Protein AF-A0A920EAQ6-F1 (afdb_monomer_lite)

pLDDT: mean 93.19, std 6.65, range [67.06, 98.5]

Secondary structure (DSSP, 8-state):
-TTSTT---TTTHHHHHHHHHHHHHTT-EEEEE-SGGGHHHHHHHHHHHHHHS---EEEEE-GGGT-PPP-

Structure (mmCIF, N/CA/C/O backbone):
data_AF-A0A920EAQ6-F1
#
_entry.id   AF-A0A920EAQ6-F1
#
loop_
_atom_site.group_PDB
_atom_site.id
_atom_site.type_symbol
_atom_site.label_atom_id
_atom_site.label_alt_id
_atom_site.label_comp_id
_atom_site.label_asym_id
_atom_site.label_entity_id
_atom_site.label_seq_id
_atom_site.pdbx_PDB_ins_code
_atom_site.Cartn_x
_atom_site.Cartn_y
_atom_site.Cartn_z
_atom_site.occupancy
_atom_site.B_iso_or_equiv
_atom_site.auth_seq_id
_atom_site.auth_comp_id
_atom_site.auth_asym_id
_atom_site.auth_atom_id
_atom_site.pdbx_PDB_model_num
ATOM 1 N N . MET A 1 1 ? 7.878 4.531 -0.757 1.00 82.94 1 MET A N 1
ATOM 2 C CA . MET A 1 1 ? 8.281 3.138 -0.429 1.00 82.94 1 MET A CA 1
ATOM 3 C C . MET A 1 1 ? 9.516 2.763 -1.259 1.00 82.94 1 MET A C 1
ATOM 5 O O . MET A 1 1 ? 9.750 3.394 -2.279 1.00 82.94 1 MET A O 1
ATOM 9 N N . ARG A 1 2 ? 10.331 1.789 -0.833 1.00 87.06 2 ARG A N 1
ATOM 10 C CA . ARG A 1 2 ? 11.392 1.194 -1.672 1.00 87.06 2 ARG A CA 1
ATOM 11 C C . ARG A 1 2 ? 10.780 0.503 -2.893 1.00 87.06 2 ARG A C 1
ATOM 13 O O . ARG A 1 2 ? 9.779 -0.188 -2.729 1.00 87.06 2 ARG A O 1
ATOM 20 N N . GLY A 1 3 ? 11.369 0.676 -4.077 1.00 90.56 3 GLY A N 1
ATOM 21 C CA . GLY A 1 3 ? 10.831 0.057 -5.299 1.00 90.56 3 GLY A CA 1
ATOM 22 C C . GLY A 1 3 ? 9.546 0.704 -5.831 1.00 90.56 3 GLY A C 1
ATOM 23 O O . GLY A 1 3 ? 8.808 0.051 -6.561 1.00 90.56 3 GLY A O 1
ATOM 24 N N . ASP A 1 4 ? 9.259 1.947 -5.435 1.00 92.25 4 ASP A N 1
ATOM 25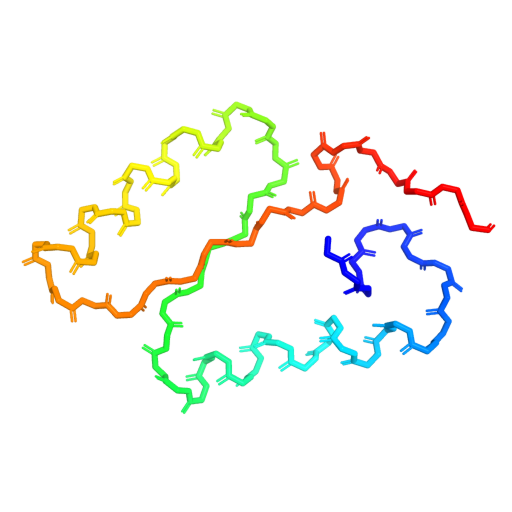 C CA . ASP A 1 4 ? 8.057 2.706 -5.812 1.00 92.25 4 ASP A CA 1
ATOM 26 C C . ASP A 1 4 ? 8.416 3.874 -6.760 1.00 92.25 4 ASP A C 1
ATOM 28 O O . ASP A 1 4 ? 9.492 3.890 -7.355 1.00 92.25 4 ASP A O 1
ATOM 32 N N . PHE A 1 5 ? 7.514 4.843 -6.935 1.00 90.62 5 PHE A N 1
ATOM 33 C CA . PHE A 1 5 ? 7.639 5.964 -7.870 1.00 90.62 5 PHE A CA 1
ATOM 34 C C . PHE A 1 5 ? 9.038 6.614 -7.918 1.00 90.62 5 PHE A C 1
ATOM 36 O O . PHE A 1 5 ? 9.504 7.214 -6.945 1.00 90.62 5 PHE A O 1
ATOM 43 N N . GLY A 1 6 ? 9.674 6.528 -9.091 1.00 90.75 6 GLY A N 1
ATOM 44 C CA . GLY A 1 6 ? 10.985 7.120 -9.364 1.00 90.75 6 GLY A CA 1
ATOM 45 C C . GLY A 1 6 ? 12.180 6.388 -8.746 1.00 90.75 6 GLY A C 1
ATOM 46 O O . GLY A 1 6 ? 13.271 6.949 -8.730 1.00 90.75 6 GLY A O 1
ATOM 47 N N . GLU A 1 7 ? 12.006 5.169 -8.226 1.00 91.19 7 GLU A N 1
ATOM 48 C CA . GLU A 1 7 ? 13.116 4.344 -7.740 1.00 91.19 7 GLU A CA 1
ATOM 49 C C . GLU A 1 7 ? 14.081 3.972 -8.879 1.00 91.19 7 GLU A C 1
ATOM 51 O O . GLU A 1 7 ? 13.678 3.404 -9.894 1.00 91.19 7 GLU A O 1
ATOM 56 N N . GLY A 1 8 ? 15.367 4.270 -8.679 1.00 90.25 8 GLY A N 1
ATOM 57 C CA . GLY A 1 8 ? 16.450 3.941 -9.610 1.00 90.25 8 GLY A CA 1
ATOM 58 C C . GLY A 1 8 ? 17.351 2.802 -9.128 1.00 90.25 8 GLY A C 1
ATOM 59 O O . GLY A 1 8 ? 18.135 2.269 -9.910 1.00 90.25 8 GLY A O 1
ATOM 60 N N . ASN A 1 9 ? 17.256 2.404 -7.855 1.00 90.81 9 ASN A N 1
ATOM 61 C CA . ASN A 1 9 ? 18.081 1.347 -7.291 1.00 90.81 9 ASN A CA 1
ATOM 62 C C . ASN A 1 9 ? 17.498 -0.045 -7.624 1.00 90.81 9 ASN A C 1
ATOM 64 O O . ASN A 1 9 ? 16.465 -0.432 -7.061 1.00 90.81 9 ASN A O 1
ATOM 68 N N . PRO A 1 10 ? 18.175 -0.859 -8.461 1.00 92.88 10 PRO A N 1
ATOM 69 C CA . PRO A 1 10 ? 17.665 -2.165 -8.875 1.00 92.88 10 PRO A CA 1
ATOM 70 C C . PRO A 1 10 ? 17.486 -3.142 -7.706 1.00 92.88 10 PRO A C 1
ATOM 72 O O . PRO A 1 10 ? 16.618 -4.008 -7.775 1.00 92.88 10 PRO A O 1
ATOM 75 N N . TRP A 1 11 ? 18.233 -2.988 -6.608 1.00 90.56 11 TRP A N 1
ATOM 76 C CA . TRP A 1 11 ? 18.086 -3.838 -5.422 1.00 90.56 11 TRP A CA 1
ATOM 77 C C . TRP A 1 11 ? 16.829 -3.531 -4.595 1.00 90.56 11 TRP A C 1
ATOM 79 O O . TRP A 1 11 ? 16.413 -4.367 -3.797 1.00 90.56 11 TRP A O 1
ATOM 89 N N . GLN A 1 12 ? 16.199 -2.366 -4.784 1.00 90.44 12 GLN A N 1
ATOM 90 C CA . GLN A 1 12 ? 14.963 -1.985 -4.084 1.00 90.44 12 GLN A CA 1
ATOM 91 C C . GLN A 1 12 ? 13.698 -2.424 -4.837 1.00 90.44 12 GLN A C 1
ATOM 93 O O . GLN A 1 12 ? 12.644 -2.614 -4.228 1.00 90.44 12 GLN A O 1
ATOM 98 N N . MET A 1 13 ? 13.801 -2.629 -6.154 1.00 92.19 13 MET A N 1
ATOM 99 C CA . MET A 1 13 ? 12.671 -2.994 -7.014 1.00 92.19 13 MET A CA 1
ATOM 100 C C . MET A 1 13 ? 11.982 -4.313 -6.624 1.00 92.19 13 MET A C 1
ATOM 102 O O . MET A 1 13 ? 10.750 -4.340 -6.641 1.00 92.19 13 MET A O 1
ATOM 106 N N . PRO A 1 14 ? 12.694 -5.399 -6.250 1.00 94.44 14 PRO A N 1
ATOM 107 C CA . PRO A 1 14 ? 12.040 -6.637 -5.829 1.00 94.44 14 PRO A CA 1
ATOM 108 C C . PRO A 1 14 ? 11.146 -6.440 -4.602 1.00 94.44 14 PRO A C 1
ATOM 110 O O . PRO A 1 14 ? 10.035 -6.951 -4.571 1.00 94.44 14 PRO A O 1
ATOM 113 N N . MET A 1 15 ? 11.587 -5.641 -3.624 1.00 90.06 15 MET A N 1
ATOM 114 C CA . MET A 1 15 ? 10.803 -5.368 -2.417 1.00 90.06 15 MET A CA 1
ATOM 115 C C . MET A 1 15 ? 9.491 -4.641 -2.742 1.00 90.06 15 MET A C 1
ATOM 117 O O . MET A 1 15 ? 8.438 -5.038 -2.250 1.00 90.06 15 MET A O 1
ATOM 121 N N . GLY A 1 16 ? 9.550 -3.609 -3.594 1.00 91.25 16 GLY A N 1
ATOM 122 C CA . GLY A 1 16 ? 8.366 -2.872 -4.047 1.00 91.25 16 GLY A CA 1
ATOM 123 C C . GLY A 1 16 ? 7.354 -3.764 -4.768 1.00 91.25 16 GLY A C 1
ATOM 124 O O . GLY A 1 16 ? 6.157 -3.681 -4.511 1.00 91.25 16 GLY A O 1
ATOM 125 N N . LYS A 1 17 ? 7.842 -4.670 -5.624 1.00 91.81 17 LYS A N 1
ATOM 126 C CA . LYS A 1 17 ? 7.004 -5.596 -6.401 1.00 91.81 17 LYS A CA 1
ATOM 127 C C . LYS A 1 17 ? 6.350 -6.685 -5.552 1.00 91.81 17 LYS A C 1
ATOM 129 O O . LYS A 1 17 ? 5.239 -7.093 -5.865 1.00 91.81 17 LYS A O 1
ATOM 134 N N . SER A 1 18 ? 7.026 -7.160 -4.508 1.00 94.38 18 SER A N 1
ATOM 135 C CA . SER A 1 18 ? 6.538 -8.290 -3.713 1.00 94.38 18 SER A CA 1
ATOM 136 C C . SER A 1 18 ? 5.509 -7.907 -2.651 1.00 94.38 18 SER A C 1
ATOM 138 O O . SER A 1 18 ? 4.783 -8.785 -2.200 1.00 94.38 18 SER A O 1
ATOM 140 N N . ILE A 1 19 ? 5.425 -6.637 -2.232 1.00 93.56 19 ILE A N 1
ATOM 141 C CA . ILE A 1 19 ? 4.580 -6.279 -1.082 1.00 93.56 19 ILE A CA 1
ATOM 142 C C . ILE A 1 19 ? 3.092 -6.520 -1.346 1.00 93.56 19 ILE A C 1
ATOM 144 O O . ILE A 1 19 ? 2.442 -7.150 -0.524 1.00 93.56 19 ILE A O 1
ATOM 148 N N . VAL A 1 20 ? 2.564 -6.064 -2.487 1.00 93.19 20 VAL A N 1
ATOM 149 C CA . VAL A 1 20 ? 1.129 -6.164 -2.794 1.00 93.19 20 VAL A CA 1
ATOM 150 C C . VAL A 1 20 ? 0.705 -7.631 -2.919 1.00 93.19 20 VAL A C 1
ATOM 152 O O . VAL A 1 20 ? -0.198 -8.016 -2.185 1.00 93.19 20 VAL A O 1
ATOM 155 N N . PRO A 1 21 ? 1.405 -8.486 -3.697 1.00 95.56 21 PRO A N 1
ATOM 156 C CA . PRO A 1 21 ? 1.076 -9.911 -3.755 1.00 95.56 21 PRO A CA 1
ATOM 157 C C . PRO A 1 21 ? 1.111 -10.617 -2.395 1.00 95.56 21 PRO A C 1
ATOM 159 O O . PRO A 1 21 ? 0.303 -11.502 -2.140 1.00 95.56 21 PRO A O 1
ATOM 162 N N . VAL A 1 22 ? 2.049 -10.250 -1.514 1.00 96.44 22 VAL A N 1
ATOM 163 C CA . VAL A 1 22 ? 2.142 -10.848 -0.172 1.00 96.44 22 VAL A CA 1
ATOM 164 C C . VAL A 1 22 ? 0.994 -10.383 0.722 1.00 96.44 22 VAL A C 1
ATOM 166 O O . VAL A 1 22 ? 0.432 -11.200 1.440 1.00 96.44 22 VAL A O 1
ATOM 169 N N . LEU A 1 23 ? 0.630 -9.098 0.676 1.00 96.56 23 LEU A N 1
ATOM 170 C CA . LEU A 1 23 ? -0.503 -8.567 1.438 1.00 96.56 23 LEU A CA 1
ATOM 171 C C . LEU A 1 23 ? -1.821 -9.206 0.990 1.00 96.56 23 LEU A C 1
ATOM 173 O O . LEU A 1 23 ? -2.588 -9.653 1.836 1.00 96.56 23 LEU A O 1
ATOM 177 N N . GLU A 1 24 ? -2.037 -9.316 -0.322 1.00 95.25 24 GLU A N 1
ATOM 178 C CA . GLU A 1 24 ? -3.205 -9.989 -0.898 1.00 95.25 24 GLU A CA 1
ATOM 179 C C . GLU A 1 24 ? -3.269 -11.463 -0.481 1.00 95.25 24 GLU A C 1
ATOM 181 O O . GLU A 1 24 ? -4.320 -11.937 -0.068 1.00 95.25 24 GLU A O 1
ATOM 186 N N . ALA A 1 25 ? -2.142 -12.182 -0.509 1.00 97.81 25 ALA A N 1
ATOM 187 C CA . ALA A 1 25 ? -2.080 -13.576 -0.065 1.00 97.81 25 ALA A CA 1
ATOM 188 C C . ALA A 1 25 ? -2.339 -13.764 1.443 1.00 97.81 25 ALA A C 1
ATOM 190 O O . ALA A 1 25 ? -2.604 -14.882 1.881 1.00 97.81 25 ALA A O 1
ATOM 191 N N . CYS A 1 26 ? -2.228 -12.698 2.238 1.00 97.75 26 CYS A N 1
ATOM 192 C CA . CYS A 1 26 ? -2.522 -12.689 3.669 1.00 97.75 26 CYS A CA 1
ATOM 193 C C . CYS A 1 26 ? -3.902 -12.093 3.992 1.00 97.75 26 CYS A C 1
ATOM 195 O O . CYS A 1 26 ? -4.153 -11.803 5.161 1.00 97.75 26 CYS A O 1
ATOM 197 N N . ASP A 1 27 ? -4.753 -11.869 2.983 1.00 96.81 27 ASP A N 1
ATOM 198 C CA . ASP A 1 27 ? -6.062 -11.219 3.120 1.00 96.81 27 ASP A CA 1
ATOM 199 C C . ASP A 1 27 ? -5.980 -9.838 3.805 1.00 96.81 27 ASP A C 1
ATOM 201 O O . ASP A 1 27 ? -6.891 -9.401 4.506 1.00 96.81 27 ASP A O 1
ATOM 205 N N . VAL A 1 28 ? -4.867 -9.121 3.611 1.00 98.19 28 VAL A N 1
ATOM 206 C CA . VAL A 1 28 ? -4.682 -7.768 4.146 1.00 98.19 28 VAL A CA 1
ATOM 207 C C . VAL A 1 28 ? -5.217 -6.755 3.145 1.00 98.19 28 VAL A C 1
ATOM 209 O O . VAL A 1 28 ? -4.753 -6.669 2.007 1.00 98.19 28 VAL A O 1
ATOM 212 N N . ILE A 1 29 ? -6.150 -5.921 3.593 1.00 97.38 29 ILE A N 1
ATOM 213 C CA . ILE A 1 29 ? -6.727 -4.859 2.774 1.00 97.38 29 ILE A CA 1
ATOM 214 C C . ILE A 1 29 ? -5.654 -3.813 2.476 1.00 97.38 29 ILE A C 1
ATOM 216 O O . ILE A 1 29 ? -5.039 -3.255 3.384 1.00 97.38 29 ILE A O 1
ATOM 220 N N . TYR A 1 30 ? -5.444 -3.518 1.197 1.00 96.88 30 TYR A N 1
ATOM 221 C CA . TYR A 1 30 ? -4.391 -2.620 0.735 1.00 96.88 30 TYR A CA 1
ATOM 222 C C . TYR A 1 30 ? -4.953 -1.300 0.195 1.00 96.88 30 TYR A C 1
ATOM 224 O O . TYR A 1 30 ? -5.771 -1.286 -0.725 1.00 96.88 30 TYR A O 1
ATOM 232 N N . HIS A 1 31 ? -4.440 -0.176 0.702 1.00 97.06 31 HIS A N 1
ATOM 233 C CA . HIS A 1 31 ? -4.701 1.159 0.163 1.00 97.06 31 HIS A CA 1
ATOM 234 C C . HIS A 1 31 ? -3.397 1.856 -0.215 1.00 97.06 31 HIS A C 1
ATOM 236 O O . HIS A 1 31 ? -2.509 2.009 0.621 1.00 97.06 31 HIS A O 1
ATOM 242 N N . LYS A 1 32 ? -3.288 2.341 -1.455 1.00 95.31 32 LYS A N 1
ATOM 243 C CA . LYS A 1 32 ? -2.175 3.189 -1.899 1.00 95.31 32 LYS A CA 1
ATOM 244 C C . LYS A 1 32 ? -2.604 4.649 -1.930 1.00 95.31 32 LYS A C 1
ATOM 246 O O . LYS A 1 32 ? -3.590 4.980 -2.576 1.00 95.31 32 LYS A O 1
ATOM 251 N N . VAL A 1 33 ? -1.820 5.516 -1.297 1.00 96.62 33 VAL A N 1
ATOM 252 C CA . VAL A 1 33 ? -2.024 6.967 -1.313 1.00 96.62 33 VAL A CA 1
ATOM 253 C C . VAL A 1 33 ? -0.911 7.618 -2.121 1.00 96.62 33 VAL A C 1
ATOM 255 O O . VAL A 1 33 ? 0.273 7.443 -1.818 1.00 96.62 33 VAL A O 1
ATOM 258 N N . GLU A 1 34 ? -1.287 8.361 -3.159 1.00 94.50 34 GLU A N 1
ATOM 259 C CA . GLU A 1 34 ? -0.349 9.047 -4.055 1.00 94.50 34 GLU A CA 1
ATOM 260 C C . GLU A 1 34 ? -0.407 10.573 -3.957 1.00 94.50 34 GLU A C 1
ATOM 262 O O . GLU A 1 34 ? 0.581 11.223 -4.305 1.00 94.50 34 GLU A O 1
ATOM 267 N N . GLU A 1 35 ? -1.509 11.133 -3.446 1.00 94.12 35 GLU A N 1
ATOM 268 C CA . GLU A 1 35 ? -1.709 12.574 -3.273 1.00 94.12 35 GLU A CA 1
ATOM 269 C C . GLU A 1 35 ? -1.816 12.972 -1.788 1.00 94.12 35 GLU A C 1
ATOM 271 O O . GLU A 1 35 ? -2.496 12.290 -1.015 1.00 94.12 35 GLU A O 1
ATOM 276 N N . PRO A 1 36 ? -1.156 14.065 -1.345 1.00 94.31 36 PRO A N 1
ATOM 277 C CA . PRO A 1 36 ? -1.168 14.460 0.066 1.00 94.31 36 PRO A CA 1
ATOM 278 C C . PRO A 1 36 ? -2.566 14.745 0.630 1.00 94.31 36 PRO A C 1
ATOM 280 O O . PRO A 1 36 ? -2.803 14.506 1.814 1.00 94.31 36 PRO A O 1
ATOM 283 N N . SER A 1 37 ? -3.493 15.224 -0.205 1.00 95.69 37 SER A N 1
ATOM 284 C CA . SER A 1 37 ? -4.892 15.486 0.160 1.00 95.69 37 SER A CA 1
ATOM 285 C C . SER A 1 37 ? -5.651 14.232 0.597 1.00 95.69 37 SER A C 1
ATOM 287 O O . SER A 1 37 ? -6.556 14.334 1.423 1.00 95.69 37 SER A O 1
ATOM 289 N N . ASP A 1 38 ? -5.252 13.056 0.113 1.00 96.88 38 ASP A N 1
ATOM 290 C CA . ASP A 1 38 ? -5.969 11.799 0.348 1.00 96.88 38 ASP A CA 1
ATOM 291 C C . ASP A 1 38 ? -5.464 11.043 1.582 1.00 96.88 38 ASP A C 1
ATOM 293 O O . ASP A 1 38 ? -6.050 10.039 1.994 1.00 96.88 38 ASP A O 1
ATOM 297 N N . VAL A 1 39 ? -4.373 11.508 2.201 1.00 96.75 39 VAL A N 1
ATOM 298 C CA . VAL A 1 39 ? -3.757 10.828 3.349 1.00 96.75 39 VAL A CA 1
ATOM 299 C C . VAL A 1 39 ? -4.732 10.763 4.520 1.00 96.75 39 VAL A C 1
ATOM 301 O O . VAL A 1 39 ? -4.940 9.693 5.091 1.00 96.75 39 VAL A O 1
ATOM 304 N N . LEU A 1 40 ? -5.350 11.893 4.873 1.00 97.94 40 LEU A N 1
ATOM 305 C CA . LEU A 1 40 ? -6.218 11.969 6.047 1.00 97.94 40 LEU A CA 1
ATOM 306 C C . LEU A 1 40 ? -7.467 11.094 5.880 1.00 97.94 40 LEU A C 1
ATOM 308 O O . LEU A 1 40 ? -7.805 10.328 6.784 1.00 97.94 40 LEU A O 1
ATOM 312 N N . SER A 1 41 ? -8.136 11.187 4.729 1.00 98.06 41 SER A N 1
ATOM 313 C CA . SER A 1 41 ? -9.352 10.421 4.437 1.00 98.06 41 SER A CA 1
ATOM 314 C C . SER A 1 41 ? -9.067 8.919 4.401 1.00 98.06 41 SER A C 1
ATOM 316 O O . SER A 1 41 ? -9.781 8.149 5.046 1.00 98.06 41 SER A O 1
ATOM 318 N N . THR A 1 42 ? -7.983 8.505 3.739 1.00 98.38 42 THR A N 1
ATOM 319 C CA . THR A 1 42 ? -7.608 7.089 3.619 1.00 98.38 42 THR A CA 1
ATO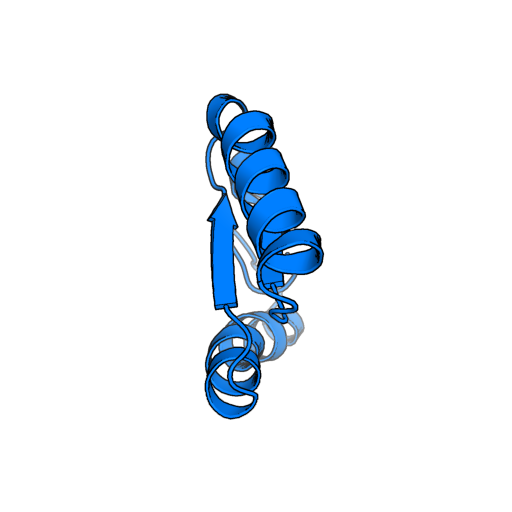M 320 C C . THR A 1 42 ? -7.220 6.483 4.965 1.00 98.38 42 THR A C 1
ATOM 322 O O . THR A 1 42 ? -7.693 5.405 5.315 1.00 98.38 42 THR A O 1
ATOM 325 N N . VAL A 1 43 ? -6.390 7.173 5.757 1.00 98.12 43 VAL A N 1
ATOM 326 C CA . VAL A 1 43 ? -5.974 6.675 7.079 1.00 98.12 43 VAL A CA 1
ATOM 327 C C . VAL A 1 43 ? -7.162 6.612 8.039 1.00 98.12 43 VAL A C 1
ATOM 329 O O . VAL A 1 43 ? -7.283 5.649 8.791 1.00 98.12 43 VAL A O 1
ATOM 332 N N . THR A 1 44 ? -8.074 7.586 7.987 1.00 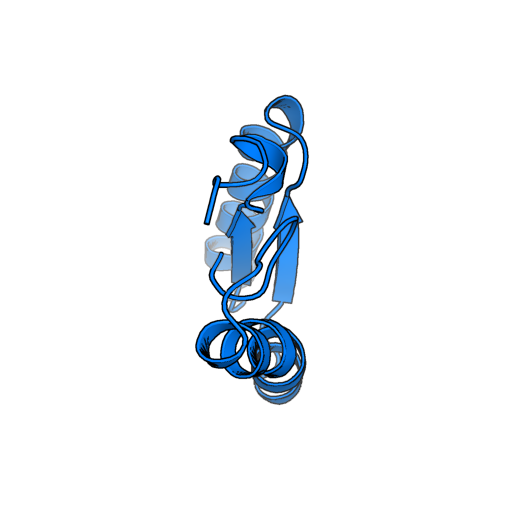98.50 44 THR A N 1
ATOM 333 C CA . THR A 1 44 ? -9.299 7.561 8.801 1.00 98.50 44 THR A CA 1
ATOM 334 C C . THR A 1 44 ? -10.161 6.344 8.462 1.00 98.50 44 THR A C 1
ATOM 336 O O . THR A 1 44 ? -10.567 5.619 9.368 1.00 98.50 44 THR A O 1
ATOM 339 N N . ALA A 1 45 ? -10.383 6.067 7.171 1.00 98.44 45 ALA A N 1
ATOM 340 C CA . ALA A 1 45 ? -11.119 4.881 6.736 1.00 98.44 45 ALA A CA 1
ATOM 341 C C . ALA A 1 45 ? -10.424 3.580 7.173 1.00 98.44 45 ALA A C 1
ATOM 343 O O . ALA A 1 45 ? -11.079 2.690 7.711 1.00 98.44 45 ALA A O 1
ATOM 344 N N . ALA A 1 46 ? -9.098 3.498 7.028 1.00 98.44 46 ALA A N 1
ATOM 345 C CA . ALA A 1 46 ? -8.320 2.340 7.460 1.00 98.44 46 ALA A CA 1
ATOM 346 C C . ALA A 1 46 ? -8.453 2.082 8.970 1.00 98.44 46 ALA A C 1
ATOM 348 O O . ALA A 1 46 ? -8.672 0.946 9.377 1.00 98.44 46 ALA A O 1
ATOM 349 N N . ILE A 1 47 ? -8.405 3.131 9.801 1.00 98.50 47 ILE A N 1
ATOM 350 C CA . ILE A 1 47 ? -8.628 3.027 11.252 1.00 98.50 47 ILE A CA 1
ATOM 351 C C . ILE A 1 47 ? -10.034 2.490 11.539 1.00 98.50 47 ILE A C 1
ATOM 353 O O . ILE A 1 47 ? -10.187 1.576 12.347 1.00 98.50 47 ILE A O 1
ATOM 357 N N . THR A 1 48 ? -11.063 3.017 10.872 1.00 98.50 48 THR A N 1
ATOM 358 C CA . THR A 1 48 ? -12.432 2.501 11.005 1.00 98.50 48 THR A CA 1
ATOM 359 C C . THR A 1 48 ? -12.496 1.013 10.663 1.00 98.50 48 THR A C 1
ATOM 361 O O . THR A 1 48 ? -13.017 0.239 11.459 1.00 98.50 48 THR A O 1
ATOM 364 N N . MET A 1 49 ? -11.917 0.591 9.541 1.00 98.31 49 MET A N 1
ATOM 365 C CA . MET A 1 49 ? -11.911 -0.813 9.115 1.00 98.31 49 MET A CA 1
ATOM 366 C C . MET A 1 49 ? -11.174 -1.712 10.117 1.00 98.31 49 MET A C 1
ATOM 368 O O . MET A 1 49 ? -11.686 -2.763 10.497 1.00 98.31 49 MET A O 1
ATOM 372 N N . SER A 1 50 ? -10.027 -1.266 10.630 1.00 98.12 50 SER A N 1
ATOM 373 C CA . SER A 1 50 ? -9.261 -2.019 11.622 1.00 98.12 50 SER A CA 1
ATOM 374 C C . SER A 1 50 ? -9.985 -2.171 12.957 1.00 98.12 50 SER A C 1
ATOM 376 O O . SER A 1 50 ? -10.019 -3.265 13.506 1.00 98.12 50 SER A O 1
ATOM 378 N N . PHE A 1 51 ? -10.592 -1.109 13.494 1.00 98.19 51 PHE A 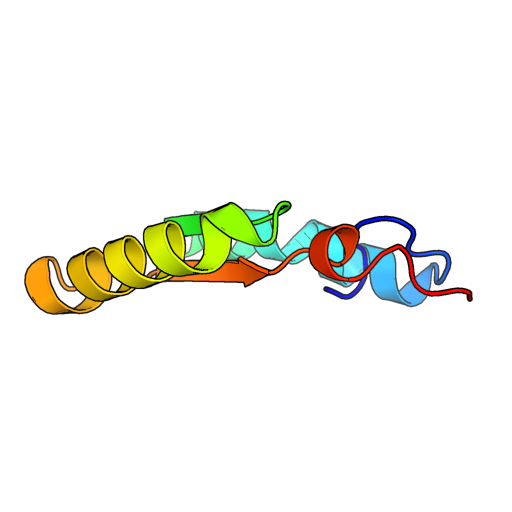N 1
ATOM 379 C CA . PHE A 1 51 ? -11.175 -1.154 14.842 1.00 98.19 51 PHE A CA 1
ATOM 380 C C . PHE A 1 51 ? -12.657 -1.531 14.884 1.00 98.19 51 PHE A C 1
ATOM 382 O O . PHE A 1 51 ? -13.108 -2.073 15.889 1.00 98.19 51 PHE A O 1
ATOM 389 N N . GLN A 1 52 ? -13.425 -1.242 13.832 1.00 98.31 52 GLN A N 1
ATOM 390 C CA . GLN A 1 52 ? -14.858 -1.558 13.790 1.00 98.31 52 GLN A CA 1
ATOM 391 C C . GLN A 1 52 ? -15.135 -2.898 13.107 1.00 98.31 52 GLN A C 1
ATOM 393 O O . GLN A 1 52 ? -16.065 -3.591 13.512 1.00 98.31 52 GLN A O 1
ATOM 398 N N . CYS A 1 53 ? -14.326 -3.277 12.111 1.00 97.75 53 CYS A N 1
ATOM 399 C CA . CYS A 1 53 ? -14.500 -4.529 11.369 1.00 97.75 53 CYS A CA 1
ATOM 400 C C . CYS A 1 53 ? -13.466 -5.602 11.739 1.00 97.75 53 CYS A C 1
ATOM 402 O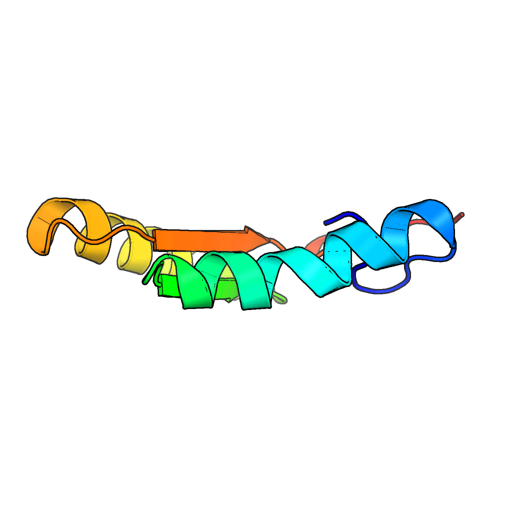 O . CYS A 1 53 ? -13.591 -6.731 11.280 1.00 97.75 53 CYS A O 1
ATOM 404 N N . ASN A 1 54 ? -12.483 -5.278 12.591 1.00 97.06 54 ASN A N 1
ATOM 405 C CA . ASN A 1 54 ? -11.396 -6.179 12.990 1.00 97.06 54 ASN A CA 1
ATOM 406 C C . ASN A 1 54 ? -10.571 -6.704 11.797 1.00 97.06 54 ASN A C 1
ATOM 408 O O . ASN A 1 54 ? -10.078 -7.831 11.816 1.00 97.06 54 ASN A O 1
ATOM 412 N N . GLU A 1 55 ? -10.438 -5.875 10.759 1.00 97.94 55 GLU A N 1
ATOM 413 C CA . GLU A 1 55 ? -9.711 -6.203 9.534 1.00 97.94 55 GLU A CA 1
ATOM 414 C C . GLU A 1 55 ? -8.236 -5.799 9.610 1.00 97.94 55 GLU A C 1
ATOM 416 O O . GLU A 1 55 ? -7.866 -4.761 10.176 1.00 97.94 55 GLU A O 1
ATOM 421 N N . SER A 1 56 ? -7.380 -6.585 8.958 1.00 97.81 56 SER A N 1
ATOM 422 C CA . SER A 1 56 ? -5.987 -6.198 8.737 1.00 97.81 56 SER A CA 1
ATOM 423 C C . SER A 1 56 ? -5.909 -5.234 7.559 1.00 97.81 56 SER A C 1
ATOM 425 O O . SER A 1 56 ? -6.262 -5.590 6.438 1.00 97.81 56 SER A O 1
ATOM 427 N N . VAL A 1 57 ? -5.428 -4.011 7.798 1.00 98.19 57 VAL A N 1
ATOM 428 C CA . VAL A 1 57 ? -5.361 -2.960 6.772 1.00 98.19 57 VAL A CA 1
ATOM 429 C C . VAL A 1 57 ? -3.947 -2.402 6.666 1.00 98.19 57 VAL A C 1
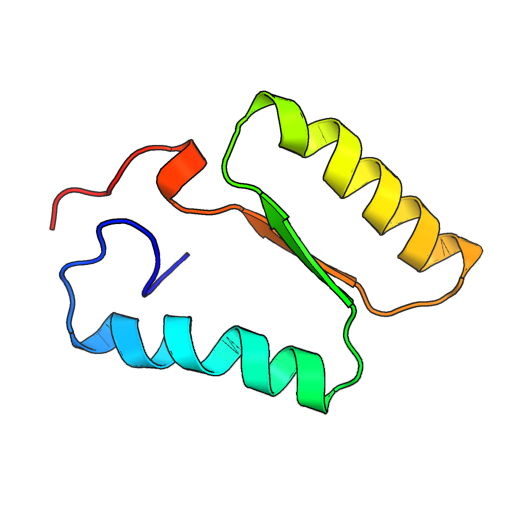ATOM 431 O O . VAL A 1 57 ? -3.317 -2.050 7.663 1.00 98.19 57 VAL A O 1
ATOM 434 N N . PHE A 1 58 ? -3.453 -2.281 5.438 1.00 97.75 58 PHE A N 1
ATOM 435 C CA . PHE A 1 58 ? -2.167 -1.695 5.099 1.00 97.75 58 PHE A CA 1
ATOM 436 C C . PHE A 1 58 ? -2.360 -0.443 4.243 1.00 97.75 58 PHE A C 1
ATOM 438 O O . PHE A 1 58 ? -2.862 -0.506 3.120 1.00 97.75 58 PHE A O 1
ATOM 445 N N . VAL A 1 59 ? -1.897 0.701 4.749 1.00 97.12 59 VAL A N 1
ATOM 446 C CA . VAL A 1 59 ? -1.889 1.967 4.005 1.00 97.12 59 VAL A CA 1
ATOM 447 C C . VAL A 1 59 ? -0.473 2.270 3.522 1.00 97.12 59 VAL A C 1
ATOM 449 O O . VAL A 1 59 ? 0.427 2.564 4.309 1.00 97.12 59 VAL A O 1
ATOM 452 N N . LEU A 1 60 ? -0.271 2.223 2.207 1.00 95.00 60 LEU A N 1
ATOM 453 C CA . LEU A 1 60 ? 0.976 2.580 1.551 1.00 95.00 60 LEU A CA 1
ATOM 454 C C . LEU A 1 60 ? 0.999 4.062 1.195 1.00 95.00 60 LEU A C 1
ATOM 456 O O . LEU A 1 60 ? 0.315 4.505 0.275 1.00 95.00 60 LEU A O 1
ATOM 460 N N . LEU A 1 61 ? 1.872 4.812 1.859 1.00 94.38 61 LEU A N 1
ATOM 461 C CA . LEU A 1 61 ? 2.202 6.177 1.463 1.00 94.38 61 LEU A CA 1
ATOM 462 C C . LEU A 1 61 ? 3.253 6.138 0.345 1.00 94.38 61 LEU A C 1
ATOM 464 O O . LEU A 1 61 ? 4.416 5.771 0.565 1.00 94.38 61 LEU A O 1
ATOM 468 N N . SER A 1 62 ? 2.833 6.464 -0.878 1.00 93.00 62 SER A N 1
ATOM 469 C CA . SER A 1 62 ? 3.704 6.393 -2.049 1.00 93.00 62 SER A CA 1
ATOM 470 C C . SER A 1 62 ? 4.820 7.435 -1.995 1.00 93.00 62 SER A C 1
ATOM 472 O O . SER A 1 62 ? 4.641 8.541 -1.493 1.00 93.00 62 SER A O 1
ATOM 474 N N . GLN A 1 63 ? 5.971 7.119 -2.597 1.00 90.44 63 GLN A N 1
ATOM 475 C CA . GLN A 1 63 ? 7.043 8.094 -2.821 1.00 90.44 63 GLN A CA 1
ATOM 476 C C . GLN A 1 63 ? 6.561 9.300 -3.644 1.00 90.44 63 GLN A C 1
ATOM 478 O O . GLN A 1 63 ? 7.081 10.400 -3.476 1.00 90.44 63 GLN A O 1
ATOM 483 N N . LYS A 1 64 ? 5.533 9.122 -4.483 1.00 91.12 64 LYS A N 1
ATOM 484 C CA . LYS A 1 64 ? 4.928 10.197 -5.278 1.00 91.12 64 LYS A CA 1
ATOM 485 C C . LYS A 1 64 ? 4.417 11.364 -4.417 1.00 91.12 64 LYS A C 1
ATOM 487 O O . LYS A 1 64 ? 4.564 12.504 -4.843 1.00 91.12 64 LYS A O 1
ATOM 492 N N . LEU A 1 65 ? 3.971 11.101 -3.181 1.00 90.75 65 LEU A N 1
ATOM 493 C CA . LEU A 1 65 ? 3.556 12.120 -2.200 1.00 90.75 65 LEU A CA 1
ATOM 494 C C . LEU A 1 65 ? 4.659 13.129 -1.867 1.00 90.75 65 LEU A C 1
ATOM 496 O O . LEU A 1 65 ? 4.388 14.296 -1.607 1.00 90.75 65 LEU A O 1
ATOM 500 N N . LEU A 1 66 ? 5.902 12.647 -1.827 1.00 83.50 66 LEU A N 1
ATOM 501 C CA . LEU A 1 66 ? 7.084 13.416 -1.436 1.00 83.50 66 LEU A CA 1
ATOM 502 C C . LEU A 1 66 ? 7.899 13.876 -2.655 1.00 83.50 66 LEU A C 1
ATOM 504 O O . LEU A 1 66 ? 8.847 14.645 -2.508 1.00 83.50 66 LEU A O 1
ATOM 508 N N . GLY A 1 67 ? 7.553 13.386 -3.848 1.00 80.69 67 GLY A N 1
ATOM 509 C CA . GLY A 1 67 ? 8.369 13.471 -5.054 1.00 80.69 67 GLY A CA 1
ATOM 510 C C . GLY A 1 67 ? 9.387 12.331 -5.167 1.00 80.69 67 GLY A C 1
ATOM 511 O O . GLY A 1 67 ? 9.816 11.732 -4.177 1.00 80.69 67 GLY A O 1
ATOM 512 N N . ALA A 1 68 ? 9.786 12.018 -6.403 1.00 75.56 68 ALA A N 1
ATOM 513 C CA . ALA A 1 68 ? 10.797 10.998 -6.669 1.00 75.56 68 ALA A CA 1
ATOM 514 C C . ALA A 1 68 ? 12.118 11.359 -5.978 1.00 75.56 68 ALA A C 1
ATOM 516 O O . ALA A 1 68 ? 12.641 12.468 -6.128 1.00 75.56 68 ALA A O 1
ATOM 517 N N . LYS A 1 69 ? 12.670 10.409 -5.221 1.00 71.06 69 LYS A N 1
ATOM 518 C CA . LYS A 1 69 ? 13.992 10.580 -4.626 1.00 71.06 69 LYS A CA 1
ATOM 519 C C . LYS A 1 69 ? 15.034 10.552 -5.747 1.00 71.06 69 LYS A C 1
ATOM 521 O O . LYS A 1 69 ? 14.959 9.721 -6.645 1.00 71.06 69 LYS A O 1
ATOM 526 N N . LYS A 1 70 ? 15.998 11.472 -5.701 1.00 71.38 70 LYS A N 1
ATOM 527 C CA . LYS A 1 70 ? 17.151 11.440 -6.607 1.00 71.38 70 LYS A CA 1
ATOM 528 C C . LYS A 1 70 ? 18.105 10.345 -6.128 1.00 71.38 70 LYS A C 1
ATOM 530 O O . LYS A 1 70 ? 18.492 10.361 -4.957 1.00 71.38 70 LYS A O 1
ATOM 535 N N . PHE A 1 71 ? 18.419 9.409 -7.016 1.00 67.06 71 PHE A N 1
ATOM 536 C CA . PHE A 1 71 ? 19.325 8.284 -6.793 1.00 67.06 71 PHE A CA 1
ATOM 537 C C . PHE A 1 71 ? 20.527 8.384 -7.722 1.00 67.06 71 PHE A C 1
ATOM 539 O O . PHE A 1 71 ? 20.344 8.905 -8.847 1.00 67.06 71 PHE A O 1
#

Sequence (71 aa):
MRGDFGEGNPWQMPMGKSIVPVLEACDVIYHKVEEPSDVLSTVTAAITMSFQCNESVFVLLSQKLLGAKKF

Radius of gyration: 13.4 Å; chains: 1; bounding box: 34×29×24 Å

Foldseek 3Di:
DFLFPQHPDPVSVVVVVVPVVVCVVVQEAEAEDQAPVCVVVVVVVQVCCCPVVVGHYDYHDGVNHVDHDDD